Protein AF-A0AB40B260-F1 (afdb_monomer)

Nearest PDB structures (foldseek):
  5i32-assembly1_A  TM=9.411E-01  e=1.184E-08  Arabidopsis thaliana
  8ct2-assembly1_A  TM=8.878E-01  e=3.550E-04  Homo sapiens
  2w1p-assembly1_A  TM=8.510E-01  e=5.488E-04  Komagataella pastoris
  8ofx-assembly1_A  TM=8.972E-01  e=5.760E-04  Trypanosoma brucei brucei
  4csk-assembly1_A  TM=8.365E-01  e=4.746E-04  Homo sapiens

Structure (mmCIF, N/CA/C/O backbone):
data_AF-A0AB40B260-F1
#
_entry.id   AF-A0AB40B260-F1
#
loop_
_atom_site.group_PDB
_atom_site.id
_atom_site.type_symbol
_atom_site.label_atom_id
_atom_site.label_alt_id
_atom_site.label_comp_id
_atom_site.label_asym_id
_atom_site.label_entity_id
_atom_site.label_seq_id
_atom_site.pdbx_PDB_ins_code
_atom_site.Cartn_x
_atom_site.Cartn_y
_atom_site.Cartn_z
_atom_site.occupancy
_atom_site.B_iso_or_equiv
_atom_site.auth_seq_id
_atom_site.auth_comp_id
_atom_site.auth_asym_id
_atom_site.auth_atom_id
_atom_site.pdbx_PDB_model_num
ATOM 1 N N . MET A 1 1 ? -31.956 2.843 34.335 1.00 39.84 1 MET A N 1
ATOM 2 C CA . MET A 1 1 ? -30.679 3.478 33.949 1.00 39.84 1 MET A CA 1
ATOM 3 C C . MET A 1 1 ? -30.302 2.919 32.582 1.00 39.84 1 MET A C 1
ATOM 5 O O . MET A 1 1 ? -29.675 1.874 32.502 1.00 39.84 1 MET A O 1
ATOM 9 N N . ALA A 1 2 ? -30.860 3.503 31.516 1.00 42.72 2 ALA A N 1
ATOM 10 C CA . ALA A 1 2 ? -30.711 3.001 30.152 1.00 42.72 2 ALA A CA 1
ATOM 11 C C . ALA A 1 2 ? -29.345 3.430 29.603 1.00 42.72 2 ALA A C 1
ATOM 13 O O . ALA A 1 2 ? -29.039 4.620 29.566 1.00 42.72 2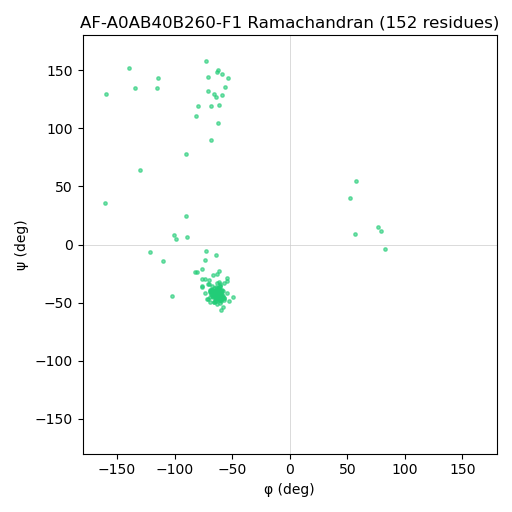 ALA A O 1
ATOM 14 N N . SER A 1 3 ? -28.522 2.443 29.255 1.00 49.34 3 SER A N 1
ATOM 15 C CA . SER A 1 3 ? -27.208 2.625 28.644 1.00 49.34 3 SER A CA 1
ATOM 16 C C . SER A 1 3 ? -27.349 3.401 27.333 1.00 49.34 3 SER A C 1
ATOM 18 O O . SER A 1 3 ? -28.173 3.045 26.492 1.00 49.34 3 SER A O 1
ATOM 20 N N . ILE A 1 4 ? -26.571 4.471 27.174 1.00 53.75 4 ILE A N 1
ATOM 21 C CA . ILE A 1 4 ? -26.504 5.268 25.949 1.00 53.75 4 ILE A CA 1
ATOM 22 C C . ILE A 1 4 ? -25.979 4.351 24.839 1.00 53.75 4 ILE A C 1
ATOM 24 O O . ILE A 1 4 ? -24.799 4.008 24.791 1.00 53.75 4 ILE A O 1
ATOM 28 N N . THR A 1 5 ? -26.873 3.917 23.956 1.00 52.41 5 THR A N 1
ATOM 29 C CA . THR A 1 5 ? -26.549 3.160 22.746 1.00 52.41 5 THR A CA 1
ATOM 30 C C . THR A 1 5 ? -25.796 4.067 21.778 1.00 52.41 5 THR A C 1
ATOM 32 O O . THR A 1 5 ? -26.402 4.754 20.956 1.00 52.41 5 THR A O 1
ATOM 35 N N . HIS A 1 6 ? -24.469 4.093 21.880 1.00 56.50 6 HIS A N 1
ATOM 36 C CA . HIS A 1 6 ? -23.624 4.647 20.828 1.00 56.50 6 HIS A CA 1
ATOM 37 C C . HIS A 1 6 ? -23.841 3.822 19.557 1.00 56.50 6 HIS A C 1
ATOM 39 O O . HIS A 1 6 ? -23.627 2.610 19.546 1.00 56.50 6 HIS A O 1
ATOM 45 N N . THR A 1 7 ? -24.298 4.464 18.485 1.00 63.41 7 THR A N 1
ATOM 46 C CA . THR A 1 7 ? -24.411 3.812 17.179 1.00 63.41 7 THR A CA 1
ATOM 47 C C . THR A 1 7 ? -23.013 3.410 16.685 1.00 63.41 7 THR A C 1
ATOM 49 O O . THR A 1 7 ? -22.045 4.124 16.968 1.00 63.41 7 THR A O 1
ATOM 52 N N . PRO A 1 8 ? -22.873 2.314 15.916 1.00 70.56 8 PRO A N 1
ATOM 53 C CA . PRO A 1 8 ? -21.575 1.869 15.391 1.00 70.56 8 PRO A CA 1
ATOM 54 C C . PRO A 1 8 ? -20.847 2.970 14.603 1.00 70.56 8 PRO A C 1
ATOM 56 O O . PRO A 1 8 ? -19.626 3.053 14.625 1.00 70.56 8 PRO A O 1
ATOM 59 N N . PHE A 1 9 ? -21.594 3.890 13.988 1.00 77.69 9 PHE A N 1
ATOM 60 C CA . PHE A 1 9 ? -21.044 5.041 13.275 1.00 77.69 9 PHE A CA 1
ATOM 61 C C . PHE A 1 9 ? -20.420 6.108 14.193 1.00 77.69 9 PHE A C 1
ATOM 63 O O . PHE A 1 9 ? -19.415 6.720 13.840 1.00 77.69 9 PHE A O 1
ATOM 70 N N . SER A 1 10 ? -20.961 6.316 15.400 1.00 80.88 10 SER A N 1
ATOM 71 C CA . SER A 1 10 ? -20.389 7.265 16.366 1.00 80.88 10 SER A CA 1
ATOM 72 C C . SER A 1 10 ? -18.982 6.858 16.811 1.00 80.88 10 SER A C 1
ATOM 74 O O . SER A 1 10 ? -18.199 7.718 17.209 1.00 80.88 10 SER A O 1
ATOM 76 N N . GLN A 1 11 ? -18.654 5.565 16.750 1.00 83.94 11 GLN A N 1
ATOM 77 C CA . GLN A 1 11 ? -17.329 5.051 17.093 1.00 83.94 11 GLN A CA 1
ATOM 78 C C . GLN A 1 11 ? -16.301 5.328 15.984 1.00 83.94 11 GLN A C 1
ATOM 80 O O . GLN A 1 11 ? -15.133 5.578 16.291 1.00 83.94 11 GLN A O 1
ATOM 85 N N . CYS A 1 12 ? -16.736 5.388 14.721 1.00 89.25 12 CYS A N 1
ATOM 86 C CA . CYS A 1 12 ? -15.892 5.718 13.566 1.00 89.25 12 CYS A CA 1
ATOM 87 C C . CYS A 1 12 ? -15.376 7.163 13.592 1.00 89.25 12 CYS A C 1
ATOM 89 O O . CYS A 1 12 ? -14.329 7.461 13.036 1.00 89.25 12 CYS A O 1
ATOM 91 N N . ILE A 1 13 ? -16.089 8.075 14.256 1.00 91.88 13 ILE A N 1
ATOM 92 C CA . ILE A 1 13 ? -15.707 9.497 14.355 1.00 91.88 13 ILE A CA 1
ATOM 93 C C . ILE A 1 13 ? -15.042 9.790 15.712 1.00 91.88 13 ILE A C 1
ATOM 95 O O . ILE A 1 13 ? -14.758 10.933 16.066 1.00 91.88 13 ILE A O 1
ATOM 99 N N . SER A 1 14 ? -14.757 8.753 16.503 1.00 94.12 14 SER A N 1
ATOM 100 C CA . SER A 1 14 ? -14.032 8.934 17.756 1.00 94.12 14 SER A CA 1
ATOM 101 C C . SER A 1 14 ? -12.622 9.492 17.498 1.00 94.12 14 SER A C 1
ATOM 103 O O . SER A 1 14 ? -12.009 9.174 16.475 1.00 94.12 14 SER A O 1
ATOM 105 N N . PRO A 1 15 ? -12.044 10.272 18.431 1.00 93.94 15 PRO A N 1
ATOM 106 C CA . PRO A 1 15 ? -10.679 10.780 18.285 1.00 93.94 15 PRO A CA 1
ATOM 107 C C . PRO A 1 15 ? -9.642 9.677 18.041 1.00 93.94 15 PRO A C 1
ATOM 109 O O . PRO A 1 15 ? -8.653 9.898 17.351 1.00 93.94 15 PRO A O 1
ATOM 112 N N . ILE A 1 16 ? -9.872 8.482 18.590 1.00 94.81 16 ILE A N 1
ATOM 113 C CA . ILE A 1 16 ? -9.010 7.315 18.385 1.00 94.81 16 ILE A CA 1
ATOM 114 C C . ILE A 1 16 ? -9.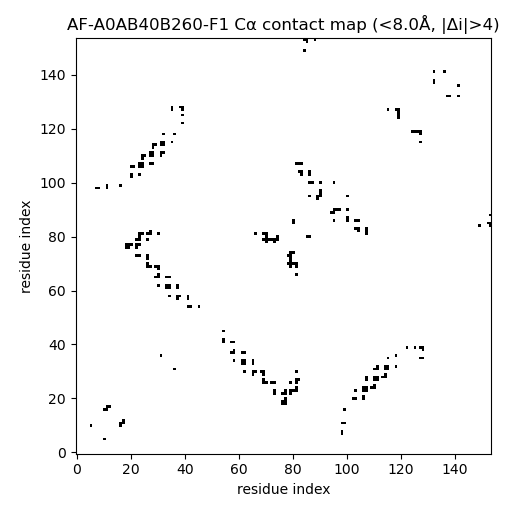122 6.828 16.938 1.00 94.81 16 ILE A C 1
ATOM 116 O O . ILE A 1 16 ? -8.100 6.691 16.276 1.00 94.81 16 ILE A O 1
ATOM 120 N N . ALA A 1 17 ? -10.341 6.649 16.418 1.00 95.69 17 ALA A N 1
ATOM 121 C CA . ALA A 1 17 ? -10.551 6.227 15.035 1.00 95.69 17 ALA A CA 1
ATOM 122 C C . ALA A 1 17 ? -9.963 7.231 14.030 1.00 95.69 17 ALA A C 1
ATOM 124 O O . ALA A 1 17 ? -9.249 6.835 13.112 1.00 95.69 17 ALA A O 1
ATOM 125 N N . LEU A 1 18 ? -10.164 8.535 14.257 1.00 97.31 18 LEU A N 1
ATOM 126 C CA . LEU A 1 18 ? -9.580 9.587 13.419 1.00 97.31 18 LEU A CA 1
ATOM 127 C C . LEU A 1 18 ? -8.045 9.558 13.430 1.00 97.31 18 LEU A C 1
ATOM 129 O O . LEU A 1 18 ? -7.418 9.732 12.384 1.00 97.31 18 LEU A O 1
ATOM 133 N N . ARG A 1 19 ? -7.426 9.299 14.592 1.00 97.88 19 ARG A N 1
ATOM 134 C CA . ARG A 1 19 ? -5.971 9.103 14.693 1.00 97.88 19 ARG A CA 1
ATOM 135 C C . ARG A 1 19 ? -5.512 7.890 13.893 1.00 97.88 19 ARG A C 1
ATOM 137 O O . ARG A 1 19 ? -4.498 7.988 13.211 1.00 97.88 19 ARG A O 1
ATOM 144 N N . SER A 1 20 ? -6.253 6.785 13.933 1.00 98.00 20 SER A N 1
ATOM 145 C CA . SER A 1 20 ? -5.933 5.604 13.132 1.00 98.00 20 SER A CA 1
ATOM 146 C C . SER A 1 20 ? -6.048 5.878 11.630 1.00 98.00 20 SER A C 1
ATOM 148 O O . SER A 1 20 ? -5.165 5.487 10.876 1.00 98.00 20 SER A O 1
ATOM 150 N N . TYR A 1 21 ? -7.073 6.609 11.182 1.00 98.50 21 TYR A N 1
ATOM 151 C CA . TYR A 1 21 ? -7.225 6.966 9.765 1.00 98.50 21 TYR A CA 1
ATOM 152 C C . TYR A 1 21 ? -6.096 7.872 9.267 1.00 98.50 21 TYR A C 1
ATOM 154 O O . TYR A 1 21 ? -5.653 7.725 8.128 1.00 98.50 21 TYR A O 1
ATOM 162 N N . LEU A 1 22 ? -5.622 8.794 10.112 1.00 98.44 22 LEU A N 1
ATOM 163 C CA . LEU A 1 22 ? -4.455 9.622 9.813 1.00 98.44 22 LEU A CA 1
ATOM 164 C C . LEU A 1 22 ? -3.164 8.795 9.807 1.00 98.44 22 LEU A C 1
ATOM 166 O O . LEU A 1 22 ? -2.315 9.012 8.947 1.00 98.44 22 LEU A O 1
ATOM 170 N N . ALA A 1 23 ? -3.018 7.842 10.731 1.00 98.56 23 ALA A N 1
ATOM 171 C CA . ALA A 1 23 ? -1.874 6.937 10.754 1.00 98.56 23 ALA A CA 1
ATOM 172 C C . ALA A 1 23 ? -1.805 6.093 9.475 1.00 98.56 23 ALA A C 1
ATOM 174 O O . ALA A 1 23 ? -0.754 6.073 8.847 1.00 98.56 23 ALA A O 1
ATOM 175 N N . GLU A 1 24 ? -2.924 5.505 9.036 1.00 98.69 24 GLU A N 1
ATOM 176 C CA . GLU A 1 24 ? -3.027 4.789 7.755 1.00 98.69 24 GLU A CA 1
ATOM 177 C C . GLU A 1 24 ? -2.704 5.676 6.558 1.00 98.69 24 GLU A C 1
ATOM 179 O O . GLU A 1 24 ? -2.033 5.245 5.621 1.00 98.69 24 GLU A O 1
ATOM 184 N N . PHE A 1 25 ? -3.166 6.927 6.577 1.00 98.81 25 PHE A N 1
ATOM 185 C CA . PHE A 1 25 ? -2.850 7.875 5.520 1.00 98.81 25 PHE A CA 1
ATOM 186 C C . PHE A 1 25 ? -1.340 8.151 5.459 1.00 98.81 25 PHE A C 1
ATOM 188 O O . PHE A 1 25 ? -0.728 8.033 4.401 1.00 98.81 25 PHE A O 1
ATOM 195 N N . LEU A 1 26 ? -0.716 8.496 6.588 1.00 98.69 26 LEU A N 1
ATOM 196 C CA . LEU A 1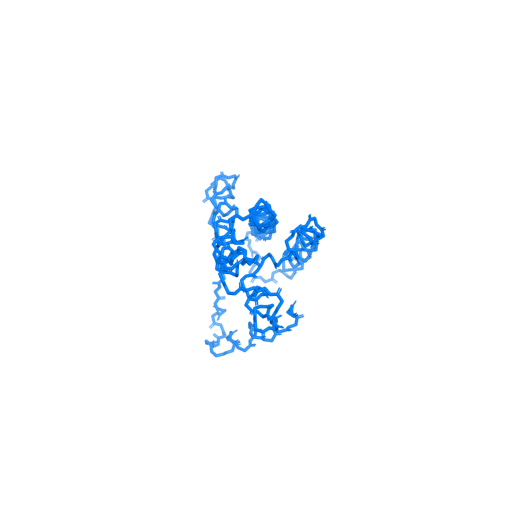 26 ? 0.706 8.843 6.632 1.00 98.69 26 LEU A CA 1
ATOM 197 C C . LEU A 1 26 ? 1.604 7.638 6.329 1.00 98.69 26 LEU A C 1
ATOM 199 O O . LEU A 1 26 ? 2.556 7.773 5.561 1.00 98.69 26 LEU A O 1
ATOM 203 N N . SER A 1 27 ? 1.296 6.462 6.877 1.00 98.69 27 SER A N 1
ATOM 204 C CA . SER A 1 27 ? 2.067 5.244 6.621 1.00 98.69 27 SER A CA 1
ATOM 205 C C . SER A 1 27 ? 1.951 4.805 5.161 1.00 98.69 27 SER A C 1
ATOM 207 O O . SER A 1 27 ? 2.973 4.546 4.526 1.00 98.69 27 SER A O 1
ATOM 209 N N . THR A 1 28 ? 0.744 4.822 4.582 1.00 98.81 28 THR A N 1
ATOM 210 C CA . THR A 1 28 ? 0.538 4.483 3.161 1.00 98.81 28 THR A CA 1
ATOM 211 C C . THR A 1 28 ? 1.208 5.498 2.247 1.00 98.81 28 THR A C 1
ATOM 213 O O . THR A 1 28 ? 1.800 5.121 1.238 1.00 98.81 28 THR A O 1
ATOM 216 N N . PHE A 1 29 ? 1.182 6.781 2.612 1.00 98.75 29 PHE A N 1
ATOM 217 C CA . PHE A 1 29 ? 1.870 7.824 1.862 1.00 98.75 29 PHE A CA 1
ATOM 218 C C . PHE A 1 29 ? 3.377 7.557 1.823 1.00 98.75 29 PHE A C 1
ATOM 220 O O . PHE A 1 29 ? 3.962 7.538 0.743 1.00 98.75 29 PHE A O 1
ATOM 227 N N . ILE A 1 30 ? 4.001 7.305 2.980 1.00 98.31 30 ILE A N 1
ATOM 228 C CA . ILE A 1 30 ? 5.443 7.034 3.082 1.00 98.31 30 ILE A CA 1
ATOM 229 C C . ILE A 1 30 ? 5.810 5.765 2.309 1.00 98.31 30 ILE A C 1
ATOM 231 O O . ILE A 1 30 ? 6.795 5.766 1.562 1.00 98.31 30 ILE A O 1
ATOM 235 N N . PHE A 1 31 ? 5.008 4.706 2.453 1.00 98.62 31 PHE A N 1
ATOM 236 C CA . PHE A 1 31 ? 5.199 3.452 1.735 1.00 98.62 31 PHE A CA 1
ATOM 237 C C . PHE A 1 31 ? 5.146 3.666 0.220 1.00 98.62 31 PHE A C 1
ATOM 239 O O . PHE A 1 31 ? 6.125 3.376 -0.464 1.00 98.62 31 PHE A O 1
ATOM 246 N N . VAL A 1 32 ? 4.056 4.234 -0.308 1.00 98.44 32 VAL A N 1
ATOM 247 C CA . VAL A 1 32 ? 3.872 4.434 -1.754 1.00 98.44 32 VAL A CA 1
ATOM 248 C C . VAL A 1 32 ? 4.903 5.408 -2.316 1.00 98.44 32 VAL A C 1
ATOM 250 O O . VAL A 1 32 ? 5.470 5.147 -3.376 1.00 98.44 32 VAL A O 1
ATOM 253 N N . PHE A 1 33 ? 5.201 6.499 -1.606 1.00 98.19 33 PHE A N 1
ATOM 254 C CA . PHE A 1 33 ? 6.208 7.470 -2.033 1.00 98.19 33 PHE A CA 1
ATOM 255 C C . PHE A 1 33 ? 7.582 6.810 -2.194 1.00 98.19 33 PHE A C 1
ATOM 257 O O . PHE A 1 33 ? 8.250 6.997 -3.209 1.00 98.19 33 PHE A O 1
ATOM 264 N N . SER A 1 34 ? 7.982 5.983 -1.228 1.00 97.81 34 SER A N 1
ATOM 265 C CA . SER A 1 34 ? 9.272 5.288 -1.258 1.00 97.81 34 SER A CA 1
ATOM 266 C C . SER A 1 34 ? 9.293 4.148 -2.283 1.00 97.81 34 SER A C 1
ATOM 268 O O . SER A 1 34 ? 10.262 4.003 -3.025 1.00 97.81 34 SER A O 1
ATOM 270 N N . ALA A 1 35 ? 8.214 3.366 -2.369 1.00 97.06 35 ALA A N 1
ATOM 271 C CA . ALA A 1 35 ? 8.067 2.224 -3.270 1.00 97.06 35 ALA A CA 1
ATOM 272 C C . ALA A 1 35 ? 8.049 2.628 -4.753 1.00 97.06 35 ALA A C 1
ATOM 274 O O . ALA A 1 35 ? 8.768 2.074 -5.589 1.00 97.06 35 ALA A O 1
ATOM 275 N N . VAL A 1 36 ? 7.229 3.621 -5.093 1.00 96.62 36 VAL A N 1
ATOM 276 C CA . VAL A 1 36 ? 7.126 4.132 -6.462 1.00 96.62 36 VAL A CA 1
ATOM 277 C C . VAL A 1 36 ? 8.330 5.017 -6.782 1.00 96.62 36 VAL A C 1
ATOM 279 O O . VAL A 1 36 ? 8.864 4.948 -7.888 1.00 96.62 36 VAL A O 1
ATOM 282 N N . GLY A 1 37 ? 8.815 5.795 -5.809 1.00 96.06 37 GLY A N 1
ATOM 283 C CA . GLY A 1 37 ? 10.016 6.614 -5.946 1.00 96.06 37 GLY A CA 1
ATOM 284 C C . GLY A 1 37 ? 11.262 5.786 -6.258 1.00 96.06 37 GLY A C 1
ATOM 285 O O . GLY A 1 37 ? 12.007 6.145 -7.166 1.00 96.06 37 GLY A O 1
ATOM 286 N N . SER A 1 38 ? 11.459 4.641 -5.594 1.00 95.12 38 SER A N 1
ATOM 287 C CA . SER A 1 38 ? 12.574 3.736 -5.908 1.00 95.12 38 SER A CA 1
ATOM 288 C C . SER A 1 38 ? 12.480 3.189 -7.334 1.00 95.12 38 SER A C 1
ATOM 290 O O . SER A 1 38 ? 13.492 3.109 -8.026 1.00 95.12 38 SER A O 1
ATOM 292 N N . SER A 1 39 ? 11.266 2.904 -7.811 1.00 93.19 39 SER A N 1
ATOM 293 C CA . SER A 1 39 ? 11.012 2.437 -9.179 1.00 93.19 39 SER A CA 1
ATOM 294 C C . SER A 1 39 ? 11.310 3.517 -10.228 1.00 93.19 39 SER A C 1
ATOM 296 O O . SER A 1 39 ? 11.883 3.225 -11.278 1.00 93.19 39 SER A O 1
ATOM 298 N N . ILE A 1 40 ? 10.974 4.780 -9.942 1.00 93.75 40 ILE A N 1
ATOM 299 C CA . ILE A 1 40 ? 11.338 5.926 -10.791 1.00 93.75 40 ILE A CA 1
ATOM 300 C C . ILE A 1 40 ? 12.859 6.107 -10.810 1.00 93.75 40 ILE A C 1
ATOM 302 O O . ILE A 1 40 ? 13.443 6.205 -11.888 1.00 93.75 40 ILE A O 1
ATOM 306 N N . SER A 1 41 ? 13.503 6.102 -9.642 1.00 92.38 41 SER A N 1
ATOM 307 C CA . SER A 1 41 ? 14.956 6.253 -9.517 1.00 92.38 41 SER A CA 1
ATOM 308 C C . SER A 1 41 ? 15.714 5.149 -10.250 1.00 92.38 41 SER A C 1
ATOM 310 O O . SER A 1 41 ? 16.640 5.446 -10.998 1.00 92.38 41 SER A O 1
ATOM 312 N N . ALA A 1 42 ? 15.291 3.890 -10.105 1.00 90.75 42 ALA A N 1
ATOM 313 C CA . ALA A 1 42 ? 15.888 2.764 -10.816 1.00 90.75 42 ALA A CA 1
ATOM 314 C C . ALA A 1 42 ? 15.828 2.971 -12.337 1.00 90.75 42 ALA A C 1
ATOM 316 O O . ALA A 1 42 ? 16.848 2.854 -13.012 1.00 90.75 42 ALA A O 1
ATOM 317 N N . ARG A 1 43 ? 14.671 3.392 -12.867 1.00 87.06 43 ARG A N 1
ATOM 318 C CA . ARG A 1 43 ? 14.502 3.696 -14.296 1.00 87.06 43 ARG A CA 1
ATOM 319 C C . ARG A 1 43 ? 15.388 4.853 -14.770 1.00 87.06 43 ARG A C 1
ATOM 321 O O . ARG A 1 43 ? 15.906 4.800 -15.878 1.00 87.06 43 ARG A O 1
ATOM 328 N N . MET A 1 44 ? 15.559 5.897 -13.958 1.00 87.19 44 MET A N 1
ATOM 329 C CA . MET A 1 44 ? 16.421 7.038 -14.304 1.00 87.19 44 MET A CA 1
ATOM 330 C C . MET A 1 44 ? 17.909 6.672 -14.303 1.00 87.19 44 MET A C 1
ATOM 332 O O . MET A 1 44 ? 18.667 7.215 -15.101 1.00 87.19 44 MET A O 1
ATOM 336 N N . LEU A 1 45 ? 18.324 5.761 -13.420 1.00 87.38 45 LEU A N 1
ATOM 337 C CA . LEU A 1 45 ? 19.708 5.292 -13.323 1.00 87.38 45 LEU A CA 1
ATOM 338 C C . LEU A 1 45 ? 20.055 4.228 -14.369 1.00 87.38 45 LEU A C 1
ATOM 340 O O . LEU A 1 45 ? 21.226 4.072 -14.703 1.00 87.38 45 LEU A O 1
ATOM 344 N N . THR A 1 46 ? 19.056 3.512 -14.893 1.00 83.25 46 THR A N 1
ATOM 345 C CA . THR A 1 46 ? 19.247 2.413 -15.854 1.00 83.25 46 THR A CA 1
ATOM 346 C C . THR A 1 46 ? 18.339 2.547 -17.093 1.00 83.25 46 THR A C 1
ATOM 348 O O . THR A 1 46 ? 17.479 1.698 -17.327 1.00 83.25 46 THR A O 1
ATOM 351 N N . PRO A 1 47 ? 18.502 3.599 -17.927 1.00 73.44 47 PRO A N 1
ATOM 352 C CA . PRO A 1 47 ? 17.566 3.897 -19.020 1.00 73.44 47 PRO A CA 1
ATOM 353 C C . PRO A 1 47 ? 17.488 2.809 -20.104 1.00 73.44 47 PRO A C 1
ATOM 355 O O . PRO A 1 47 ? 16.417 2.580 -20.660 1.00 73.44 47 PRO A O 1
ATOM 358 N N . ASP A 1 48 ? 18.606 2.128 -20.375 1.00 67.75 48 ASP A N 1
ATOM 359 C CA . ASP A 1 48 ? 18.747 1.144 -21.464 1.00 67.75 48 ASP A CA 1
ATOM 360 C C . ASP A 1 48 ? 18.602 -0.315 -20.995 1.00 67.75 48 ASP A C 1
ATOM 362 O O . ASP A 1 48 ? 18.791 -1.268 -21.757 1.00 67.75 48 ASP A O 1
ATOM 366 N N . ALA A 1 49 ? 18.279 -0.518 -19.720 1.00 61.69 49 ALA A N 1
ATOM 367 C CA . ALA A 1 49 ? 18.344 -1.819 -19.087 1.00 61.69 49 ALA A CA 1
ATOM 368 C C . ALA A 1 49 ? 17.014 -2.572 -19.212 1.00 61.69 49 ALA A C 1
ATOM 370 O O . ALA A 1 49 ? 16.221 -2.663 -18.280 1.00 61.69 49 ALA A O 1
ATOM 371 N N . THR A 1 50 ? 16.771 -3.143 -20.390 1.00 57.09 50 THR A N 1
ATOM 372 C CA . THR A 1 50 ? 15.560 -3.934 -20.677 1.00 57.09 50 THR A CA 1
ATOM 373 C C . THR A 1 50 ? 15.441 -5.222 -19.844 1.00 57.09 50 THR A C 1
ATOM 375 O O . THR A 1 50 ? 14.377 -5.837 -19.831 1.00 57.09 50 THR A O 1
ATOM 378 N N . SER A 1 51 ? 16.483 -5.608 -19.097 1.00 60.75 51 SER A N 1
ATOM 379 C CA . SER A 1 51 ? 16.497 -6.824 -18.272 1.00 60.75 51 SER A CA 1
ATOM 380 C C . SER A 1 51 ? 17.572 -6.817 -17.172 1.00 60.75 51 SER A C 1
ATOM 382 O O . SER A 1 51 ? 18.166 -7.855 -16.875 1.00 60.75 51 SER A O 1
ATOM 384 N N . ASP A 1 52 ? 17.864 -5.662 -16.565 1.00 70.56 52 ASP A N 1
ATOM 385 C CA . ASP A 1 52 ? 18.832 -5.619 -15.463 1.00 70.56 52 ASP A CA 1
ATOM 386 C C . ASP A 1 52 ? 18.185 -6.036 -14.136 1.00 70.56 52 ASP A C 1
ATOM 388 O O . ASP A 1 52 ? 17.348 -5.346 -13.550 1.00 70.56 52 ASP A O 1
ATOM 392 N N . SER A 1 53 ? 18.604 -7.209 -13.661 1.00 81.88 53 SER A N 1
ATOM 393 C CA . SER A 1 53 ? 18.157 -7.790 -12.394 1.00 81.88 53 SER A CA 1
ATOM 394 C C . SER A 1 53 ? 18.521 -6.909 -11.195 1.00 81.88 53 SER A C 1
ATOM 396 O O . SER A 1 53 ? 17.862 -6.989 -10.158 1.00 81.88 53 SER A O 1
ATOM 398 N N . SER A 1 54 ? 19.528 -6.038 -11.327 1.00 85.62 54 SER A N 1
ATOM 399 C CA . SER A 1 54 ? 19.941 -5.122 -10.264 1.00 85.62 54 SER A CA 1
ATOM 400 C C . SER A 1 54 ? 18.837 -4.117 -9.904 1.00 85.62 54 SER A C 1
ATOM 402 O O . SER A 1 54 ? 18.569 -3.893 -8.721 1.00 85.62 54 SER A O 1
ATOM 404 N N . ALA A 1 55 ? 18.118 -3.591 -10.904 1.00 87.19 55 ALA A N 1
ATOM 405 C CA . ALA A 1 55 ? 17.008 -2.662 -10.714 1.00 87.19 55 ALA A CA 1
ATOM 406 C C . ALA A 1 55 ? 15.819 -3.337 -10.013 1.00 87.19 55 ALA A C 1
ATOM 408 O O . ALA A 1 55 ? 15.198 -2.746 -9.123 1.00 87.19 55 ALA A O 1
ATOM 409 N N . LEU A 1 56 ? 15.532 -4.597 -10.359 1.00 89.06 56 LEU A N 1
ATOM 410 C CA . LEU A 1 56 ? 14.484 -5.383 -9.705 1.00 89.06 56 LEU A CA 1
ATOM 411 C C . LEU A 1 56 ? 14.813 -5.637 -8.228 1.00 89.06 56 LEU A C 1
ATOM 413 O O . LEU A 1 56 ? 13.966 -5.431 -7.364 1.00 89.06 56 LEU A O 1
ATOM 417 N N . ILE A 1 57 ? 16.051 -6.030 -7.920 1.00 92.81 57 ILE A N 1
ATOM 418 C CA . ILE A 1 57 ? 16.478 -6.271 -6.535 1.00 92.81 57 ILE A CA 1
ATOM 419 C C . ILE A 1 57 ? 16.439 -4.968 -5.727 1.00 92.81 57 ILE A C 1
ATOM 421 O O . ILE A 1 57 ? 15.894 -4.948 -4.624 1.00 92.81 57 ILE A O 1
ATOM 425 N N . ALA A 1 58 ? 16.967 -3.868 -6.271 1.00 91.38 58 ALA A N 1
ATOM 426 C CA . ALA A 1 58 ? 16.991 -2.578 -5.585 1.00 91.38 58 ALA A CA 1
ATOM 427 C C . ALA A 1 58 ? 15.577 -2.068 -5.263 1.00 91.38 58 ALA A C 1
ATOM 429 O O . ALA A 1 58 ? 15.317 -1.617 -4.146 1.00 91.38 58 ALA A O 1
ATOM 430 N N . THR A 1 59 ? 14.650 -2.177 -6.219 1.00 93.38 59 THR A N 1
ATOM 431 C CA . THR A 1 59 ? 13.250 -1.783 -6.013 1.00 93.38 59 THR A CA 1
ATOM 432 C C . THR A 1 59 ? 12.544 -2.698 -5.016 1.00 93.38 59 THR A C 1
ATOM 434 O O . THR A 1 59 ? 11.904 -2.185 -4.101 1.00 93.38 59 THR A O 1
ATOM 437 N N . ALA A 1 60 ? 12.719 -4.021 -5.108 1.00 94.81 60 ALA A N 1
ATOM 438 C CA . ALA A 1 60 ? 12.130 -4.977 -4.170 1.00 94.81 60 ALA A CA 1
ATOM 439 C C . ALA A 1 60 ? 12.603 -4.747 -2.723 1.00 94.81 60 ALA A C 1
ATOM 441 O O . ALA A 1 60 ? 11.788 -4.688 -1.802 1.00 94.81 60 ALA A O 1
ATOM 442 N N . VAL A 1 61 ? 13.909 -4.54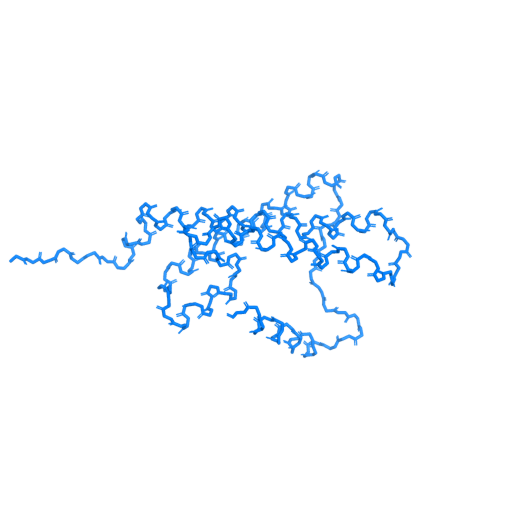2 -2.517 1.00 96.94 61 VAL A N 1
ATOM 443 C CA . VAL A 1 61 ? 14.483 -4.257 -1.191 1.00 96.94 61 VAL A CA 1
ATOM 444 C C . VAL A 1 61 ? 13.962 -2.926 -0.643 1.00 96.94 61 VAL A C 1
ATOM 446 O O . VAL A 1 61 ? 13.539 -2.861 0.512 1.00 96.94 61 VAL A O 1
ATOM 449 N N . ALA A 1 62 ? 13.933 -1.871 -1.465 1.00 96.50 62 ALA A N 1
ATOM 450 C CA . ALA A 1 62 ? 13.401 -0.573 -1.056 1.00 96.50 62 ALA A CA 1
ATOM 451 C C . ALA A 1 62 ? 11.917 -0.653 -0.663 1.00 96.50 62 ALA A C 1
ATOM 453 O O . ALA A 1 62 ? 11.519 -0.070 0.343 1.00 96.50 62 ALA A O 1
ATOM 454 N N . GLN A 1 63 ? 11.106 -1.398 -1.419 1.00 97.19 63 GLN A N 1
ATOM 455 C CA . GLN A 1 63 ? 9.689 -1.615 -1.120 1.00 97.19 63 GLN A CA 1
ATOM 456 C C . GLN A 1 63 ? 9.492 -2.396 0.184 1.00 97.19 63 GLN A C 1
ATOM 458 O O . GLN A 1 63 ? 8.681 -1.988 1.013 1.00 97.19 63 GLN A O 1
ATOM 463 N N . GLY A 1 64 ? 10.268 -3.462 0.404 1.00 97.50 64 GLY A N 1
ATOM 464 C CA . GLY A 1 64 ? 10.208 -4.256 1.633 1.00 97.50 64 GLY A CA 1
ATOM 465 C C . GLY A 1 64 ? 10.554 -3.444 2.885 1.00 97.50 64 GLY A C 1
ATOM 466 O O . GLY A 1 64 ? 9.819 -3.483 3.875 1.00 97.50 64 GLY A O 1
ATOM 467 N N . PHE A 1 65 ? 11.626 -2.645 2.838 1.00 98.25 65 PHE A N 1
ATOM 468 C CA . PHE A 1 65 ? 11.985 -1.763 3.954 1.00 98.25 65 PHE A CA 1
ATOM 469 C C . PHE A 1 65 ? 10.992 -0.618 4.148 1.00 98.25 65 PHE A C 1
ATOM 471 O O . PHE A 1 65 ? 10.664 -0.295 5.288 1.00 98.25 65 PHE A O 1
ATOM 478 N N . ALA A 1 66 ? 10.483 -0.026 3.064 1.00 98.31 66 ALA A N 1
ATOM 479 C CA . ALA A 1 66 ? 9.478 1.028 3.149 1.00 98.31 66 ALA A CA 1
ATOM 480 C C . ALA A 1 66 ? 8.192 0.525 3.814 1.00 98.31 66 ALA A C 1
ATOM 482 O O . ALA A 1 66 ? 7.673 1.190 4.710 1.00 98.31 66 ALA A O 1
ATOM 483 N N . LEU A 1 67 ? 7.709 -0.659 3.423 1.00 98.25 67 LEU A N 1
ATOM 484 C CA . LEU A 1 67 ? 6.547 -1.281 4.051 1.00 98.25 67 LEU A CA 1
ATOM 485 C C . LEU A 1 67 ? 6.826 -1.619 5.519 1.00 98.25 67 LEU A C 1
ATOM 487 O O . LEU A 1 67 ? 6.024 -1.273 6.380 1.00 98.25 67 LEU A O 1
ATOM 491 N N . SER A 1 68 ? 7.985 -2.214 5.821 1.00 98.12 68 SER A N 1
ATOM 492 C CA . SER A 1 68 ? 8.373 -2.539 7.202 1.00 98.12 68 SER A CA 1
ATOM 493 C C . SER A 1 68 ? 8.383 -1.298 8.096 1.00 98.12 68 SER A C 1
ATOM 495 O O . SER A 1 68 ? 7.818 -1.317 9.186 1.00 98.12 68 SER A O 1
ATOM 497 N N . ALA A 1 69 ? 8.972 -0.195 7.626 1.00 98.25 69 ALA A N 1
ATOM 498 C CA . ALA A 1 69 ? 8.983 1.067 8.356 1.00 98.25 69 ALA A CA 1
ATOM 499 C C . ALA A 1 69 ? 7.569 1.643 8.516 1.00 98.25 69 ALA A C 1
ATOM 501 O O . ALA A 1 69 ? 7.211 2.070 9.611 1.00 98.25 69 ALA A O 1
ATOM 502 N N . ALA A 1 70 ? 6.754 1.624 7.456 1.00 98.38 70 ALA A N 1
ATOM 503 C CA . ALA A 1 70 ? 5.382 2.126 7.480 1.00 98.38 70 ALA A CA 1
ATOM 504 C C . ALA A 1 70 ? 4.505 1.370 8.491 1.00 98.38 70 ALA A C 1
ATOM 506 O O . ALA A 1 70 ? 3.785 2.001 9.268 1.00 98.38 70 ALA A O 1
ATOM 507 N N . VAL A 1 71 ? 4.604 0.039 8.530 1.00 98.25 71 VAL A N 1
ATOM 508 C CA . VAL A 1 71 ? 3.905 -0.797 9.517 1.00 98.25 71 VAL A CA 1
ATOM 509 C C . VAL A 1 71 ? 4.451 -0.529 10.919 1.00 98.25 71 VAL A C 1
ATOM 511 O O . VAL A 1 71 ? 3.669 -0.298 11.836 1.00 98.25 71 VAL A O 1
ATOM 514 N N . PHE A 1 72 ? 5.775 -0.462 11.094 1.00 98.06 72 PHE A N 1
ATOM 515 C CA . PHE A 1 72 ? 6.397 -0.223 12.400 1.00 98.06 72 PHE A CA 1
ATOM 516 C C . PHE A 1 72 ? 5.931 1.087 13.054 1.00 98.06 72 PHE A C 1
ATOM 518 O O . PHE A 1 72 ? 5.591 1.099 14.233 1.00 98.06 72 PHE A O 1
ATOM 525 N N . ILE A 1 73 ? 5.858 2.187 12.296 1.00 97.38 73 ILE A N 1
ATOM 526 C CA . ILE A 1 73 ? 5.456 3.495 12.844 1.00 97.38 73 ILE A CA 1
ATOM 527 C C . ILE A 1 73 ? 3.947 3.627 13.091 1.00 97.38 73 ILE A C 1
ATOM 529 O O . ILE A 1 73 ? 3.531 4.513 13.836 1.00 97.38 73 ILE A O 1
ATOM 533 N N . SER A 1 74 ? 3.119 2.806 12.438 1.00 97.88 74 SER A N 1
ATOM 534 C CA . SER A 1 74 ? 1.653 2.916 12.507 1.00 97.88 74 SER A CA 1
ATOM 535 C C . SER A 1 74 ? 0.979 1.781 13.279 1.00 97.88 74 SER A C 1
ATOM 537 O O . SER A 1 74 ? -0.175 1.936 13.681 1.00 97.88 74 SER A O 1
ATOM 539 N N . GLY A 1 75 ? 1.696 0.690 13.561 1.00 96.94 75 GLY A N 1
ATOM 540 C CA . GLY A 1 75 ? 1.170 -0.524 14.187 1.00 96.94 75 GLY A CA 1
ATOM 541 C C . GLY A 1 75 ? 0.415 -0.270 15.491 1.00 96.94 75 GLY A C 1
ATOM 542 O O . GLY A 1 75 ? -0.726 -0.696 15.629 1.00 96.94 75 GLY A O 1
ATOM 543 N N . GLU A 1 76 ? 0.984 0.501 16.419 1.00 97.00 76 GLU A N 1
ATOM 544 C CA . GLU A 1 76 ? 0.328 0.797 17.705 1.00 97.00 76 GLU A CA 1
ATOM 545 C C . GLU A 1 76 ? -0.848 1.787 17.596 1.00 97.00 76 GLU A C 1
ATOM 547 O O . GLU A 1 76 ? -1.625 1.934 18.540 1.00 97.00 76 GLU A O 1
ATOM 552 N N . VAL A 1 77 ? -0.995 2.486 16.463 1.00 97.38 77 VAL A N 1
ATOM 553 C CA . VAL A 1 77 ? -2.008 3.540 16.280 1.00 97.38 77 VAL A CA 1
ATOM 554 C C . VAL A 1 77 ? -3.201 3.060 15.453 1.00 97.38 77 VAL A C 1
ATOM 556 O O . VAL A 1 77 ? -4.345 3.355 15.803 1.00 97.38 77 VAL A O 1
ATOM 559 N N . SER A 1 78 ? -2.960 2.352 14.348 1.00 96.81 78 SER A N 1
ATOM 560 C CA . SER A 1 78 ? -4.003 1.849 13.439 1.00 96.81 78 SER A CA 1
ATOM 561 C C . SER A 1 78 ? -4.000 0.333 13.259 1.00 96.81 78 SER A C 1
ATOM 563 O O . SER A 1 78 ? -4.874 -0.196 12.585 1.00 96.81 78 SER A O 1
ATOM 565 N N . GLY A 1 79 ? -3.018 -0.378 13.813 1.00 96.56 79 GLY A N 1
ATOM 566 C CA . GLY A 1 79 ? -2.723 -1.753 13.405 1.00 96.56 79 GLY A CA 1
ATOM 567 C C . GLY A 1 79 ? -1.844 -1.833 12.154 1.00 96.56 79 GLY A C 1
ATOM 568 O O . GLY A 1 79 ? -1.436 -2.927 11.786 1.00 96.56 79 GLY A O 1
ATOM 569 N N . GLY A 1 80 ? -1.518 -0.693 11.528 1.00 97.38 80 GLY A N 1
ATOM 570 C CA . GLY A 1 80 ? -0.582 -0.601 10.410 1.00 97.38 80 GLY A CA 1
ATOM 571 C C . GLY A 1 80 ? -0.967 -1.474 9.222 1.00 97.38 80 GLY A C 1
ATOM 572 O O . GLY A 1 80 ? -0.162 -2.284 8.776 1.00 97.38 80 GLY A O 1
ATOM 573 N N . HIS A 1 81 ? -2.189 -1.321 8.705 1.00 98.38 81 HIS A N 1
ATOM 574 C CA . HIS A 1 81 ? -2.644 -2.123 7.570 1.00 98.38 81 HIS A CA 1
ATOM 575 C C . HIS A 1 81 ? -1.935 -1.704 6.281 1.00 98.38 81 HIS A C 1
ATOM 577 O O . HIS A 1 81 ? -1.478 -2.560 5.528 1.00 98.38 81 HIS A O 1
ATOM 583 N N . VAL A 1 82 ? -1.867 -0.391 6.010 1.00 98.50 82 VAL A N 1
ATOM 584 C CA . VAL A 1 82 ? -1.140 0.224 4.876 1.00 98.50 82 VAL A CA 1
ATOM 585 C C . VAL A 1 82 ? -1.583 -0.309 3.494 1.00 98.50 82 VAL A C 1
ATOM 587 O O . VAL A 1 82 ? -0.957 -0.055 2.467 1.00 98.50 82 VAL A O 1
ATOM 590 N N . ASN A 1 83 ? -2.666 -1.091 3.451 1.00 98.31 83 ASN A N 1
ATOM 591 C CA . ASN A 1 83 ? -3.072 -1.882 2.300 1.00 98.31 83 ASN A CA 1
ATOM 592 C C . ASN A 1 83 ? -4.571 -2.248 2.392 1.00 98.31 83 ASN A C 1
ATOM 594 O O . ASN A 1 83 ? -5.021 -2.806 3.408 1.00 98.31 83 ASN A O 1
ATOM 598 N N . PRO A 1 84 ? -5.354 -2.004 1.323 1.00 98.38 84 PRO A N 1
ATOM 599 C CA . PRO A 1 84 ? -6.756 -2.393 1.276 1.00 98.38 84 PRO A CA 1
ATOM 600 C C . PRO A 1 84 ? -7.022 -3.895 1.412 1.00 98.38 84 PRO A C 1
ATOM 602 O O . PRO A 1 84 ? -8.002 -4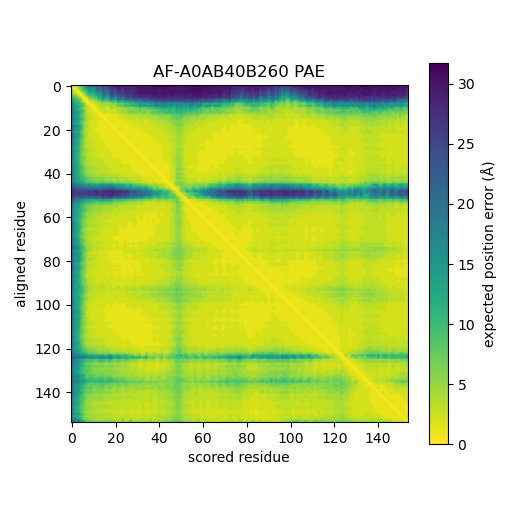.261 2.060 1.00 98.38 84 PRO A O 1
ATOM 605 N N . ALA A 1 85 ? -6.165 -4.759 0.860 1.00 98.31 85 ALA A N 1
ATOM 606 C CA . ALA A 1 85 ? -6.298 -6.214 0.950 1.00 98.31 85 ALA A CA 1
ATOM 607 C C . ALA A 1 85 ? -6.066 -6.724 2.380 1.00 98.31 85 ALA A C 1
ATOM 609 O O . ALA A 1 85 ? -6.845 -7.537 2.873 1.00 98.31 85 ALA A O 1
ATOM 610 N N . VAL A 1 86 ? -5.071 -6.168 3.083 1.00 98.44 86 VAL A N 1
ATOM 611 C CA . VAL A 1 86 ? -4.840 -6.439 4.514 1.00 98.44 86 VAL A CA 1
ATOM 612 C C . VAL A 1 86 ? -6.047 -5.984 5.331 1.00 98.44 86 VAL A C 1
ATOM 614 O O . VAL A 1 86 ? -6.593 -6.743 6.127 1.00 98.44 86 VAL A O 1
ATOM 617 N N . THR A 1 87 ? -6.552 -4.776 5.068 1.00 98.50 87 THR A N 1
ATOM 618 C CA . THR A 1 87 ? -7.753 -4.258 5.744 1.00 98.50 87 THR A CA 1
ATOM 619 C C . THR A 1 87 ? -8.977 -5.136 5.495 1.00 98.50 87 THR A C 1
ATOM 621 O O . THR A 1 87 ? -9.756 -5.394 6.413 1.00 98.50 87 THR A O 1
ATOM 624 N N . PHE A 1 88 ? -9.146 -5.626 4.268 1.00 98.31 88 PHE A N 1
ATOM 625 C CA . PHE A 1 88 ? -10.225 -6.536 3.907 1.00 98.31 88 PHE A CA 1
ATOM 626 C C . PHE A 1 88 ? -10.130 -7.858 4.672 1.00 98.31 88 PHE A C 1
ATOM 628 O O . PHE A 1 88 ? -11.112 -8.280 5.281 1.00 98.31 88 PHE A O 1
ATOM 635 N N . ALA A 1 89 ? -8.951 -8.473 4.720 1.00 97.81 89 ALA A N 1
ATOM 636 C CA . ALA A 1 89 ? -8.742 -9.708 5.462 1.00 97.81 89 ALA A CA 1
ATOM 637 C C . ALA A 1 89 ? -8.966 -9.535 6.970 1.00 97.81 89 ALA A C 1
ATOM 639 O O . ALA A 1 89 ? -9.668 -10.337 7.582 1.00 97.81 89 ALA A O 1
ATOM 640 N N . MET A 1 90 ? -8.484 -8.434 7.553 1.00 97.75 90 MET A N 1
ATOM 641 C CA . MET A 1 90 ? -8.751 -8.086 8.953 1.00 97.75 90 MET A CA 1
ATOM 642 C C . MET A 1 90 ? -10.245 -7.872 9.221 1.00 97.75 90 MET A C 1
ATOM 644 O O . MET A 1 90 ? -10.737 -8.192 10.303 1.00 97.75 90 MET A O 1
ATOM 648 N N . THR A 1 91 ? -10.991 -7.370 8.233 1.00 97.44 91 THR A N 1
ATOM 649 C CA . THR A 1 91 ? -12.454 -7.236 8.317 1.00 97.44 91 THR A CA 1
ATOM 650 C C . THR A 1 91 ? -13.128 -8.607 8.307 1.00 97.44 91 THR A C 1
ATOM 652 O O . THR A 1 91 ? -13.996 -8.863 9.138 1.00 97.44 91 THR A O 1
ATOM 655 N N . LEU A 1 92 ? -12.709 -9.511 7.413 1.00 97.19 92 LEU A N 1
ATOM 656 C CA . LEU A 1 92 ? -13.214 -10.888 7.355 1.00 97.19 92 LEU A CA 1
ATOM 657 C C . LEU A 1 92 ? -12.894 -11.685 8.627 1.00 97.19 92 LEU A C 1
ATOM 659 O O . LEU A 1 92 ? -13.730 -12.458 9.086 1.00 97.19 92 LEU A O 1
ATOM 663 N N . GLY A 1 93 ? -11.717 -11.463 9.216 1.00 96.69 93 GLY A N 1
ATOM 664 C CA . GLY A 1 93 ? -11.316 -12.039 10.501 1.00 96.69 93 GLY A CA 1
ATOM 665 C C . GLY A 1 93 ? -12.024 -11.428 11.716 1.00 96.69 93 GLY A C 1
ATOM 666 O O . GLY A 1 93 ? -11.841 -11.906 12.831 1.00 96.69 93 GLY A O 1
ATOM 667 N N . GLY A 1 94 ? -12.837 -10.380 11.532 1.00 94.44 94 GLY A N 1
ATOM 668 C CA . GLY A 1 94 ? -13.569 -9.715 12.613 1.00 94.44 94 GLY A CA 1
ATOM 669 C C . GLY A 1 94 ? -12.719 -8.785 13.487 1.00 94.44 94 GLY A C 1
ATOM 670 O O . GLY A 1 94 ? -13.162 -8.392 14.564 1.00 94.44 94 GLY A O 1
ATOM 671 N N . HIS A 1 95 ? -11.518 -8.408 13.040 1.00 94.62 95 HIS A N 1
ATOM 672 C CA . HIS A 1 95 ? -10.601 -7.537 13.783 1.00 94.62 95 HIS A CA 1
ATOM 673 C C . HIS A 1 95 ? -10.913 -6.043 13.623 1.00 94.62 95 HIS A C 1
ATOM 675 O O . HIS A 1 95 ? -10.567 -5.244 14.491 1.00 94.62 95 HIS A O 1
ATOM 681 N N . ILE A 1 96 ? -11.580 -5.652 12.533 1.00 94.00 96 ILE A N 1
ATOM 682 C CA . ILE A 1 96 ? -12.005 -4.272 12.274 1.00 94.00 96 ILE A CA 1
ATOM 683 C C . ILE A 1 96 ? -13.462 -4.255 11.785 1.00 94.00 96 ILE A C 1
ATOM 685 O O . ILE A 1 96 ? -13.833 -5.060 10.928 1.00 94.00 96 ILE A O 1
ATOM 689 N N . PRO A 1 97 ? -14.325 -3.359 12.300 1.00 93.50 97 PRO A N 1
ATOM 690 C CA . PRO A 1 97 ? -15.695 -3.262 11.812 1.00 93.50 97 PRO A CA 1
ATOM 691 C C . PRO A 1 97 ? -15.728 -2.655 10.402 1.00 93.50 97 PRO A C 1
ATOM 693 O O . PRO A 1 97 ? -14.976 -1.725 10.101 1.00 93.50 97 PRO A O 1
ATOM 696 N N . ILE A 1 98 ? -16.655 -3.126 9.559 1.00 95.19 98 ILE A N 1
ATOM 697 C CA . ILE A 1 98 ? -16.789 -2.713 8.146 1.00 95.19 98 ILE A CA 1
ATOM 698 C C . ILE A 1 98 ? -16.787 -1.181 7.959 1.00 95.19 98 ILE A C 1
ATOM 700 O O . ILE A 1 98 ? -16.061 -0.704 7.088 1.00 95.19 98 ILE A O 1
ATOM 704 N N . PRO A 1 99 ? -17.513 -0.370 8.760 1.00 94.25 99 PRO A N 1
ATOM 705 C CA . PRO A 1 99 ? -17.457 1.084 8.611 1.00 94.25 99 PRO A CA 1
ATOM 706 C C . PRO A 1 99 ? -16.045 1.665 8.784 1.00 94.25 99 PRO A C 1
ATOM 708 O O . PRO A 1 99 ? -15.652 2.537 8.014 1.00 94.25 99 PRO A O 1
ATOM 711 N N . ASN A 1 100 ? -15.250 1.156 9.734 1.00 95.06 100 ASN A N 1
ATOM 712 C CA . ASN A 1 100 ? -13.857 1.583 9.891 1.00 95.06 100 ASN A CA 1
ATOM 713 C C . ASN A 1 100 ? -12.995 1.120 8.716 1.00 95.06 100 ASN A C 1
ATOM 715 O O . ASN A 1 100 ? -12.161 1.892 8.256 1.00 95.06 100 ASN A O 1
ATOM 719 N N . ALA A 1 101 ? -13.213 -0.097 8.214 1.00 97.38 101 ALA A N 1
ATOM 720 C CA . ALA A 1 101 ? -12.496 -0.611 7.049 1.00 97.38 101 ALA A CA 1
ATOM 721 C C . ALA A 1 101 ? -12.677 0.294 5.819 1.00 97.38 101 ALA A C 1
ATOM 723 O O . ALA A 1 101 ? -11.707 0.595 5.127 1.00 97.38 101 ALA A O 1
ATOM 724 N N . VAL A 1 102 ? -13.889 0.819 5.601 1.00 97.62 102 VAL A N 1
ATOM 725 C CA . VAL A 1 102 ? -14.161 1.784 4.522 1.00 97.62 102 VAL A CA 1
ATOM 726 C C . VAL A 1 102 ? -13.340 3.066 4.691 1.00 97.62 102 VAL A C 1
ATOM 728 O O . VAL A 1 102 ? -12.753 3.544 3.722 1.00 97.62 102 VAL A O 1
ATOM 731 N N . PHE A 1 103 ? -13.240 3.612 5.906 1.00 97.88 103 PHE A N 1
ATOM 732 C CA . PHE A 1 103 ? -12.405 4.793 6.156 1.00 97.88 103 PHE A CA 1
ATOM 733 C C . PHE A 1 103 ? -10.907 4.508 5.992 1.00 97.88 103 PHE A C 1
ATOM 735 O O . PHE A 1 103 ? -10.191 5.355 5.463 1.00 97.88 103 PHE A O 1
ATOM 742 N N . TYR A 1 104 ? -10.440 3.311 6.362 1.00 98.56 104 TYR A N 1
ATOM 743 C CA . TYR A 1 104 ? -9.065 2.871 6.103 1.00 98.56 104 TYR A CA 1
ATOM 744 C C . TYR A 1 104 ? -8.781 2.834 4.600 1.00 98.56 104 TYR A C 1
ATOM 746 O O . TYR A 1 104 ? -7.793 3.417 4.159 1.00 98.56 104 TYR A O 1
ATOM 754 N N . TRP A 1 105 ? -9.673 2.242 3.799 1.00 98.75 105 TRP A N 1
ATOM 755 C CA . TRP A 1 105 ? -9.535 2.218 2.340 1.00 98.75 105 TRP A CA 1
ATOM 756 C C . TRP A 1 105 ? -9.481 3.621 1.742 1.00 98.75 105 TRP A C 1
ATOM 758 O O . TRP A 1 105 ? -8.608 3.903 0.925 1.00 98.75 105 TRP A O 1
ATOM 768 N N . ILE A 1 106 ? -10.361 4.528 2.177 1.00 98.62 106 ILE A N 1
ATOM 769 C CA . ILE A 1 106 ? -10.342 5.922 1.717 1.00 98.62 106 ILE A CA 1
ATOM 770 C C . ILE A 1 106 ? -9.001 6.582 2.067 1.00 98.62 106 ILE A C 1
ATOM 772 O O . ILE A 1 106 ? -8.369 7.167 1.187 1.00 98.62 106 ILE A O 1
ATOM 776 N N . SER A 1 107 ? -8.529 6.450 3.312 1.00 98.56 107 SER A N 1
ATOM 777 C CA . SER A 1 107 ? -7.227 6.978 3.737 1.00 98.56 107 SER A CA 1
ATOM 778 C C . SER A 1 107 ? -6.074 6.426 2.899 1.00 98.56 107 SER A C 1
ATOM 780 O O . SER A 1 107 ? -5.256 7.199 2.403 1.00 98.56 107 SER A O 1
ATOM 782 N N . GLN A 1 108 ? -6.027 5.109 2.696 1.00 98.81 108 GLN A N 1
ATOM 783 C CA . GLN A 1 108 ? -4.982 4.427 1.929 1.00 98.81 108 GLN A CA 1
ATOM 784 C C . GLN A 1 108 ? -4.978 4.878 0.458 1.00 98.81 108 GLN A C 1
ATOM 786 O O . GLN A 1 108 ? -3.923 5.198 -0.093 1.00 98.81 108 GLN A O 1
ATOM 791 N N . MET A 1 109 ? -6.149 4.983 -0.182 1.00 98.75 109 MET A N 1
ATOM 792 C CA . MET A 1 109 ? -6.251 5.417 -1.582 1.00 98.75 109 MET A CA 1
ATOM 793 C C . MET A 1 109 ? -5.904 6.899 -1.767 1.00 98.75 109 MET A C 1
ATOM 795 O O . MET A 1 109 ? -5.212 7.257 -2.727 1.00 98.75 109 MET A O 1
ATOM 799 N N . LEU A 1 110 ? -6.332 7.768 -0.845 1.00 98.81 110 LEU A N 1
ATOM 800 C CA . LEU A 1 110 ? -5.960 9.185 -0.869 1.00 98.81 110 LEU A CA 1
ATOM 801 C C . LEU A 1 110 ? -4.452 9.360 -0.671 1.00 98.81 110 LEU A C 1
ATOM 803 O O . LEU A 1 110 ? -3.822 10.114 -1.410 1.00 98.81 110 LEU A O 1
ATOM 807 N N . ALA A 1 111 ? -3.861 8.629 0.271 1.00 98.75 111 ALA A N 1
ATOM 808 C CA . ALA A 1 111 ? -2.429 8.654 0.528 1.00 98.75 111 ALA A CA 1
ATOM 809 C C . ALA A 1 111 ? -1.604 8.210 -0.686 1.00 98.75 111 ALA A C 1
ATOM 811 O O . ALA A 1 111 ? -0.683 8.920 -1.093 1.00 98.75 111 ALA A O 1
ATOM 812 N N . ALA A 1 112 ? -1.971 7.087 -1.314 1.00 98.56 112 ALA A N 1
ATOM 813 C CA . ALA A 1 112 ? -1.317 6.595 -2.526 1.00 98.56 112 ALA A CA 1
ATOM 814 C C . ALA A 1 112 ? -1.404 7.608 -3.683 1.00 98.56 112 ALA A C 1
ATOM 816 O O . ALA A 1 112 ? -0.433 7.824 -4.418 1.00 98.56 112 ALA A O 1
ATOM 817 N N . THR A 1 113 ? -2.554 8.279 -3.809 1.00 98.38 113 THR A N 1
ATOM 818 C CA . THR A 1 113 ? -2.776 9.333 -4.806 1.00 98.38 113 THR A CA 1
ATOM 819 C C . THR A 1 113 ? -1.882 10.544 -4.536 1.00 98.38 113 THR A C 1
ATOM 821 O O . THR A 1 113 ? -1.175 10.991 -5.439 1.00 98.38 113 THR A O 1
ATOM 824 N N . PHE A 1 114 ? -1.846 11.053 -3.301 1.00 98.38 114 PHE A N 1
ATOM 825 C CA . PHE A 1 114 ? -1.000 12.196 -2.945 1.00 98.38 114 PHE A CA 1
ATOM 826 C C . PHE A 1 114 ? 0.492 11.893 -3.077 1.00 98.38 114 PHE A C 1
ATOM 828 O O . PHE A 1 114 ? 1.230 12.732 -3.591 1.00 98.38 114 PHE A O 1
ATOM 835 N N . ALA A 1 115 ? 0.935 10.696 -2.686 1.00 98.38 115 ALA A N 1
ATOM 836 C CA . ALA A 1 115 ? 2.314 10.257 -2.875 1.00 98.38 115 ALA A CA 1
ATOM 837 C C . ALA A 1 115 ? 2.698 10.258 -4.363 1.00 98.38 115 ALA A C 1
ATOM 839 O O . ALA A 1 115 ? 3.724 10.819 -4.743 1.00 98.38 115 ALA A O 1
ATOM 840 N N . SER A 1 116 ? 1.834 9.707 -5.219 1.00 97.31 116 SER A N 1
ATOM 841 C CA . SER A 1 116 ? 2.053 9.659 -6.670 1.00 97.31 116 SER A CA 1
ATOM 842 C C . SER A 1 116 ? 2.058 11.050 -7.314 1.00 97.31 116 SER A C 1
ATOM 844 O O . SER A 1 116 ? 2.882 11.329 -8.186 1.00 97.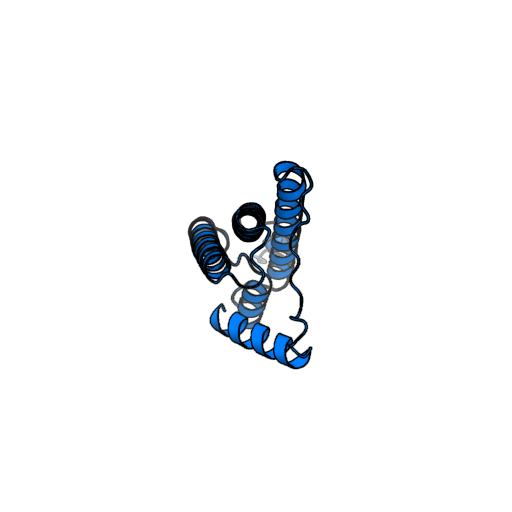31 116 SER A O 1
ATOM 846 N N . LEU A 1 117 ? 1.169 11.950 -6.877 1.00 96.38 117 LEU A N 1
ATOM 847 C CA . LEU A 1 117 ? 1.142 13.339 -7.345 1.00 96.38 117 LEU A CA 1
ATOM 848 C C . LEU A 1 117 ? 2.406 14.095 -6.930 1.00 96.38 117 LEU A C 1
ATOM 850 O O . LEU A 1 117 ? 3.004 14.776 -7.762 1.00 96.38 117 LEU A O 1
ATOM 854 N N . LEU A 1 118 ? 2.845 13.942 -5.677 1.00 96.75 118 LEU A N 1
ATOM 855 C CA . LEU A 1 118 ? 4.072 14.572 -5.205 1.00 96.75 118 LEU A CA 1
ATOM 856 C C . LEU A 1 118 ? 5.294 14.034 -5.952 1.00 96.75 118 LEU A C 1
ATOM 858 O O . LEU A 1 118 ? 6.134 14.823 -6.375 1.00 96.75 118 LEU A O 1
ATOM 862 N N . LEU A 1 119 ? 5.370 12.721 -6.188 1.00 96.75 119 LEU A N 1
ATOM 863 C CA . LEU A 1 119 ? 6.425 12.127 -7.008 1.00 96.75 119 LEU A CA 1
ATOM 864 C C . LEU A 1 119 ? 6.425 12.690 -8.426 1.00 96.75 119 LEU A C 1
ATOM 866 O O . LEU A 1 119 ? 7.493 12.983 -8.953 1.00 96.75 119 LEU A O 1
ATOM 870 N N . ARG A 1 120 ? 5.256 12.893 -9.042 1.00 94.44 120 ARG A N 1
ATOM 871 C CA . ARG A 1 120 ? 5.163 13.458 -10.397 1.00 94.44 120 ARG A CA 1
ATOM 872 C C . ARG A 1 120 ? 5.754 14.866 -10.461 1.00 94.44 120 ARG A C 1
ATOM 874 O O . ARG A 1 120 ? 6.405 15.210 -11.444 1.00 94.44 120 ARG A O 1
ATOM 881 N N . LEU A 1 121 ? 5.546 15.660 -9.412 1.00 94.06 121 LEU A N 1
ATOM 882 C CA . LEU A 1 121 ? 6.133 16.993 -9.281 1.00 94.06 121 LEU A CA 1
ATOM 883 C C . LEU A 1 121 ? 7.642 16.920 -8.996 1.00 94.06 121 LEU A C 1
ATOM 885 O O . LEU A 1 121 ? 8.424 17.593 -9.660 1.00 94.06 121 LEU A O 1
ATOM 889 N N . ALA A 1 122 ? 8.055 16.076 -8.048 1.00 93.31 122 ALA A N 1
ATOM 890 C CA . ALA A 1 122 ? 9.442 15.968 -7.593 1.00 93.31 122 ALA A CA 1
ATOM 891 C C . ALA A 1 122 ? 10.383 15.347 -8.637 1.00 93.31 122 ALA A C 1
ATOM 893 O O . ALA A 1 122 ? 11.556 15.697 -8.705 1.00 93.31 122 ALA A O 1
ATOM 894 N N . SER A 1 123 ? 9.872 14.449 -9.478 1.00 90.31 123 SER A N 1
ATOM 895 C CA . SER A 1 123 ? 10.640 13.763 -10.522 1.00 90.31 123 SER A CA 1
ATOM 896 C C . SER A 1 123 ? 10.644 14.511 -11.859 1.00 90.31 123 SER A C 1
ATOM 898 O O . SER A 1 123 ? 10.802 13.894 -12.905 1.00 90.31 123 SER A O 1
ATOM 900 N N . ALA A 1 124 ? 10.442 15.834 -11.859 1.00 86.44 124 ALA A N 1
ATOM 901 C CA . ALA A 1 124 ? 10.434 16.665 -13.069 1.00 86.44 124 ALA A CA 1
ATOM 902 C C . ALA A 1 124 ? 9.489 16.141 -14.176 1.00 86.44 124 ALA A C 1
ATOM 904 O O . ALA A 1 124 ? 9.816 16.162 -15.362 1.00 86.44 124 ALA A O 1
ATOM 905 N N . GLY A 1 125 ? 8.307 15.645 -13.791 1.00 80.50 125 GLY A N 1
ATOM 906 C CA . GLY A 1 125 ? 7.294 15.165 -14.731 1.00 80.50 125 GLY A CA 1
ATOM 907 C C . GLY A 1 125 ? 7.535 13.762 -15.289 1.00 80.50 125 GLY A C 1
ATOM 908 O O . GLY A 1 125 ? 6.829 13.366 -16.219 1.00 80.50 125 GLY A O 1
ATOM 909 N N . GLN A 1 126 ? 8.479 12.993 -14.733 1.00 86.88 126 GLN A N 1
ATOM 910 C CA . GLN A 1 126 ? 8.643 11.583 -15.086 1.00 86.88 126 GLN A CA 1
ATOM 911 C C . GLN A 1 126 ? 7.324 10.814 -14.937 1.00 86.88 126 GLN A C 1
ATOM 913 O O . GLN A 1 126 ? 6.526 11.042 -14.023 1.00 86.88 126 GLN A O 1
ATOM 918 N N . ALA A 1 127 ? 7.093 9.871 -15.852 1.00 89.06 127 ALA A N 1
ATOM 919 C CA . ALA A 1 127 ? 5.893 9.047 -15.819 1.00 89.06 127 ALA A CA 1
ATOM 920 C C . ALA A 1 127 ? 5.877 8.185 -14.550 1.00 89.06 127 ALA A C 1
ATOM 922 O O . ALA A 1 127 ? 6.835 7.445 -14.298 1.00 89.06 127 ALA A O 1
ATOM 923 N N . ILE A 1 128 ? 4.779 8.251 -13.796 1.00 93.31 128 ILE A N 1
ATOM 924 C CA . ILE A 1 128 ? 4.552 7.392 -12.633 1.00 93.31 128 ILE A CA 1
ATOM 925 C C . ILE A 1 128 ? 4.357 5.951 -13.127 1.00 93.31 128 ILE A C 1
ATOM 927 O O . ILE A 1 128 ? 3.440 5.714 -13.920 1.00 93.31 128 ILE A O 1
ATOM 931 N N . PRO A 1 129 ? 5.220 4.997 -12.724 1.00 90.81 129 PRO A N 1
ATOM 932 C CA . PRO A 1 129 ? 5.048 3.594 -13.070 1.00 90.81 129 PRO A CA 1
ATOM 933 C C . PRO A 1 129 ? 3.683 3.090 -12.603 1.00 90.81 129 PRO A C 1
ATOM 935 O O . PRO A 1 129 ? 3.262 3.363 -11.481 1.00 90.81 129 PRO A O 1
ATOM 938 N N . THR A 1 130 ? 2.998 2.350 -13.468 1.00 92.38 130 THR A N 1
ATOM 939 C CA . THR A 1 130 ? 1.732 1.686 -13.144 1.00 92.38 130 THR A CA 1
ATOM 940 C C . THR A 1 130 ? 1.928 0.183 -13.204 1.00 92.38 130 THR A C 1
ATOM 942 O O . THR A 1 130 ? 2.658 -0.295 -14.073 1.00 92.38 130 THR A O 1
ATOM 945 N N . THR A 1 131 ? 1.271 -0.561 -12.316 1.00 92.06 131 THR A N 1
ATOM 946 C CA . THR A 1 131 ? 1.265 -2.026 -12.362 1.00 92.06 1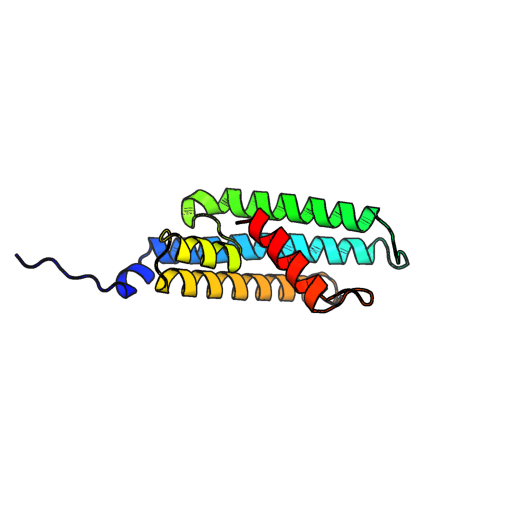31 THR A CA 1
ATOM 947 C C . THR A 1 131 ? 0.537 -2.492 -13.619 1.00 92.06 131 THR A C 1
ATOM 949 O O . THR A 1 131 ? -0.562 -2.023 -13.923 1.00 92.06 131 THR A O 1
ATOM 952 N N . ARG A 1 132 ? 1.170 -3.385 -14.385 1.00 92.00 132 ARG A N 1
ATOM 953 C CA . ARG A 1 132 ? 0.639 -3.941 -15.637 1.00 92.00 132 ARG A CA 1
ATOM 954 C C . ARG A 1 132 ? 0.966 -5.421 -15.692 1.00 92.00 132 ARG A C 1
ATOM 956 O O . ARG A 1 132 ? 1.989 -5.846 -15.165 1.00 92.00 132 ARG A O 1
ATOM 963 N N . ILE A 1 133 ? 0.130 -6.176 -16.387 1.00 93.00 133 ILE A N 1
ATOM 964 C CA . ILE A 1 133 ? 0.437 -7.564 -16.719 1.00 93.00 133 ILE A CA 1
ATOM 965 C C . ILE A 1 133 ? 1.550 -7.559 -17.773 1.00 93.00 133 ILE A C 1
ATOM 967 O O . ILE A 1 133 ? 1.483 -6.792 -18.736 1.00 93.00 133 ILE A O 1
ATOM 971 N N . ALA A 1 134 ? 2.590 -8.368 -17.558 1.00 90.12 134 ALA A N 1
ATOM 972 C CA . ALA A 1 134 ? 3.683 -8.524 -18.514 1.00 90.12 134 ALA A CA 1
ATOM 973 C C . ALA A 1 134 ? 3.150 -9.021 -19.868 1.00 90.12 134 ALA A C 1
ATOM 975 O O . ALA A 1 134 ? 2.198 -9.797 -19.903 1.00 90.12 134 ALA A O 1
ATOM 976 N N . ALA A 1 135 ? 3.772 -8.599 -20.974 1.00 89.75 135 ALA A N 1
ATOM 977 C CA . ALA A 1 135 ? 3.313 -8.947 -22.324 1.00 89.75 135 ALA A CA 1
ATOM 978 C C . ALA A 1 135 ? 3.244 -10.469 -22.560 1.00 89.75 135 ALA A C 1
ATOM 980 O O . ALA A 1 135 ? 2.337 -10.943 -23.240 1.00 89.75 135 ALA A O 1
ATOM 981 N N . ASP A 1 136 ? 4.150 -11.222 -21.931 1.00 91.50 136 ASP A N 1
ATOM 982 C CA . ASP A 1 136 ? 4.238 -12.683 -22.032 1.00 91.50 136 ASP A CA 1
ATOM 983 C C . ASP A 1 136 ? 3.382 -13.425 -20.985 1.00 91.50 136 ASP A C 1
ATOM 985 O O . ASP A 1 136 ? 3.453 -14.649 -20.868 1.00 91.50 136 ASP A O 1
ATOM 989 N N . MET A 1 137 ? 2.571 -12.709 -20.196 1.00 93.56 137 MET A N 1
ATOM 990 C CA . MET A 1 137 ? 1.732 -13.278 -19.140 1.00 93.56 137 MET A CA 1
ATOM 991 C C . MET A 1 137 ? 0.244 -13.100 -19.450 1.00 93.56 137 MET A C 1
ATOM 993 O O . MET A 1 137 ? -0.227 -12.025 -19.813 1.00 93.56 137 MET A O 1
ATOM 997 N N . THR A 1 138 ? -0.533 -14.169 -19.261 1.00 96.00 138 THR A N 1
ATOM 998 C CA . THR A 1 138 ? -1.992 -14.102 -19.411 1.00 96.00 138 THR A CA 1
ATOM 999 C C . THR A 1 138 ? -2.636 -13.342 -18.251 1.00 96.00 138 THR A C 1
ATOM 1001 O O . THR A 1 138 ? -2.098 -13.288 -17.143 1.00 96.00 138 THR A O 1
ATOM 1004 N N . GLY A 1 139 ? -3.850 -12.826 -18.475 1.00 94.69 139 GLY A N 1
ATOM 1005 C CA . GLY A 1 139 ? -4.657 -12.210 -17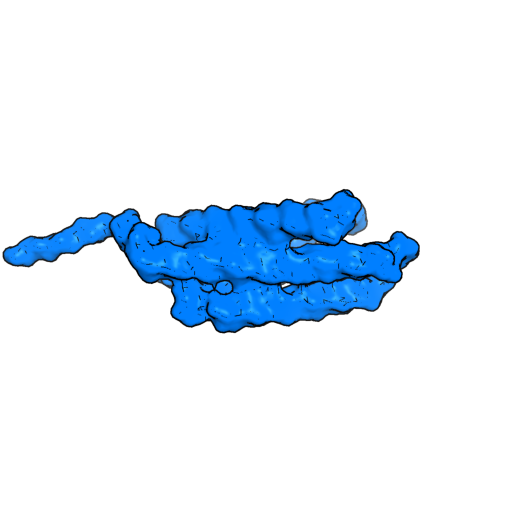.417 1.00 94.69 139 GLY A CA 1
ATOM 1006 C C . GLY A 1 139 ? -4.864 -13.128 -16.207 1.00 94.69 139 GLY A C 1
ATOM 1007 O O . GLY A 1 139 ? -4.722 -12.702 -15.064 1.00 94.69 139 GLY A O 1
ATOM 1008 N N . PHE A 1 140 ? -5.127 -14.412 -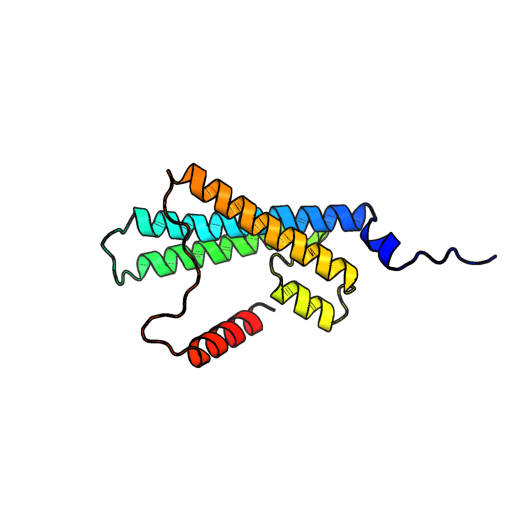16.466 1.00 95.69 140 PHE A N 1
ATOM 1009 C CA . PHE A 1 140 ? -5.273 -15.425 -15.423 1.00 95.69 140 PHE A CA 1
ATOM 1010 C C . PHE A 1 140 ? -3.964 -15.667 -14.661 1.00 95.69 140 PHE A C 1
ATOM 1012 O O . PHE A 1 140 ? -3.979 -15.723 -13.435 1.00 95.69 140 PHE A O 1
ATOM 1019 N N . GLY A 1 141 ? -2.829 -15.751 -15.365 1.00 95.38 141 GLY A N 1
ATOM 1020 C CA . GLY A 1 141 ? -1.515 -15.899 -14.734 1.00 95.38 141 GLY A CA 1
ATOM 1021 C C . GLY A 1 141 ? -1.191 -14.742 -13.787 1.00 95.38 141 GLY A C 1
ATOM 1022 O O . GLY A 1 141 ? -0.778 -14.979 -12.654 1.00 95.38 141 GLY A O 1
ATOM 1023 N N . GLY A 1 142 ? -1.475 -13.505 -14.209 1.00 95.25 142 GLY A N 1
ATOM 1024 C CA . GLY A 1 142 ? -1.341 -12.327 -13.350 1.00 95.25 142 GLY A CA 1
ATOM 1025 C C . GLY A 1 142 ? -2.237 -12.391 -12.112 1.00 95.25 142 GLY A C 1
ATOM 1026 O O . GLY A 1 142 ? -1.771 -12.134 -11.008 1.00 95.25 142 GLY A O 1
ATOM 1027 N N . ALA A 1 143 ? -3.497 -12.807 -12.268 1.00 95.69 143 ALA A N 1
ATOM 1028 C CA . ALA A 1 143 ? -4.418 -12.952 -11.141 1.00 95.69 143 ALA A CA 1
ATOM 1029 C C . ALA A 1 143 ? -3.950 -14.009 -10.125 1.00 95.69 143 ALA A C 1
ATOM 1031 O O . ALA A 1 143 ? -4.034 -13.779 -8.919 1.00 95.69 143 ALA A O 1
ATOM 1032 N N . VAL A 1 144 ? -3.429 -15.150 -10.592 1.00 96.69 144 VAL A N 1
ATOM 1033 C CA . VAL A 1 144 ? -2.865 -16.190 -9.716 1.00 96.69 144 VAL A CA 1
ATOM 1034 C C . VAL A 1 144 ? -1.648 -15.658 -8.963 1.00 96.69 144 VAL A C 1
ATOM 1036 O O . VAL A 1 144 ? -1.563 -15.853 -7.752 1.00 96.69 144 VAL A O 1
ATOM 1039 N N . LEU A 1 145 ? -0.741 -14.957 -9.651 1.00 95.75 145 LEU A N 1
ATOM 1040 C CA . LEU A 1 145 ? 0.448 -14.372 -9.031 1.00 95.75 145 LEU A CA 1
ATOM 1041 C C . LEU A 1 145 ? 0.066 -13.405 -7.903 1.00 95.75 145 LEU A C 1
ATOM 1043 O O . LEU A 1 145 ? 0.500 -13.603 -6.772 1.00 95.75 145 LEU A O 1
ATOM 1047 N N . GLU A 1 146 ? -0.792 -12.424 -8.196 1.00 96.50 146 GLU A N 1
ATOM 1048 C CA . GLU A 1 146 ? -1.264 -11.431 -7.220 1.00 96.50 146 GLU A CA 1
ATOM 1049 C C . GLU A 1 146 ? -2.011 -12.084 -6.049 1.00 96.50 146 GLU A C 1
ATOM 1051 O O . GLU A 1 146 ? -1.875 -11.657 -4.904 1.00 96.50 146 GLU A O 1
ATOM 1056 N N . THR A 1 147 ? -2.767 -13.156 -6.307 1.00 96.44 147 THR A N 1
ATOM 1057 C CA . THR A 1 147 ? -3.462 -13.906 -5.250 1.00 96.44 147 THR A CA 1
ATOM 1058 C C . THR A 1 147 ? -2.468 -14.559 -4.293 1.00 96.44 147 THR A C 1
ATOM 1060 O O . THR A 1 147 ? -2.612 -14.427 -3.081 1.00 96.44 147 THR A O 1
ATOM 1063 N N . VAL A 1 148 ? -1.449 -15.250 -4.812 1.00 97.69 148 VAL A N 1
ATOM 1064 C CA . VAL A 1 148 ? -0.465 -15.971 -3.987 1.00 97.69 148 VAL A CA 1
ATOM 1065 C C . VAL A 1 148 ? 0.422 -15.003 -3.200 1.00 97.69 148 VAL A C 1
ATOM 1067 O O . VAL A 1 148 ? 0.678 -15.224 -2.014 1.00 97.69 148 VAL A O 1
ATOM 1070 N N . THR A 1 149 ? 0.876 -13.914 -3.824 1.00 96.25 149 THR A N 1
ATOM 1071 C CA . THR A 1 149 ? 1.711 -12.914 -3.144 1.00 96.25 149 THR A CA 1
ATOM 1072 C C . THR A 1 149 ? 0.919 -12.144 -2.092 1.00 96.25 149 THR A C 1
ATOM 1074 O O . THR A 1 149 ? 1.415 -11.956 -0.983 1.00 96.25 149 THR A O 1
ATOM 1077 N N . THR A 1 150 ? -0.334 -11.776 -2.378 1.00 97.19 150 THR A N 1
ATOM 1078 C CA . THR A 1 150 ? -1.212 -11.123 -1.394 1.00 97.19 150 THR A CA 1
ATOM 1079 C C . THR A 1 150 ? -1.577 -12.067 -0.252 1.00 97.19 150 THR A C 1
ATOM 1081 O O . THR A 1 150 ? -1.574 -11.644 0.897 1.00 97.19 150 THR A O 1
ATOM 1084 N N . PHE A 1 151 ? -1.823 -13.352 -0.528 1.00 96.69 151 PHE A N 1
ATOM 1085 C CA . PHE A 1 151 ? -2.049 -14.356 0.517 1.00 96.69 151 PHE A CA 1
ATOM 1086 C C . PHE A 1 151 ? -0.844 -14.504 1.453 1.00 96.69 151 PHE A C 1
ATOM 1088 O O . PHE A 1 151 ? -1.018 -14.759 2.632 1.00 96.69 151 PHE A O 1
ATOM 1095 N N . THR A 1 152 ? 0.378 -14.340 0.942 1.00 96.31 152 THR A N 1
ATOM 1096 C CA . THR A 1 152 ? 1.595 -14.399 1.771 1.00 96.31 152 THR A CA 1
ATOM 1097 C C . THR A 1 152 ? 1.765 -13.148 2.640 1.00 96.31 152 THR A C 1
ATOM 1099 O O . THR A 1 152 ? 2.383 -13.211 3.698 1.00 96.31 152 THR A O 1
ATOM 1102 N N . LEU A 1 153 ? 1.260 -12.002 2.175 1.00 94.88 153 LEU A N 1
ATOM 1103 C CA . LEU A 1 153 ? 1.340 -10.721 2.877 1.00 94.88 153 LEU A CA 1
ATOM 1104 C C . LEU A 1 153 ? 0.353 -10.616 4.052 1.00 94.88 153 LEU A C 1
ATOM 1106 O O . LEU A 1 153 ? 0.658 -9.937 5.031 1.00 94.88 153 LEU A O 1
ATOM 1110 N N . VAL A 1 154 ? -0.833 -11.207 3.897 1.00 92.31 154 VAL A N 1
ATOM 1111 C CA . VAL A 1 154 ? -1.976 -11.126 4.822 1.00 92.31 154 VAL A CA 1
ATOM 1112 C C . VAL A 1 154 ? -1.888 -12.194 5.904 1.00 92.31 154 VAL A C 1
ATOM 1114 O O . VAL A 1 154 ? -2.113 -11.830 7.078 1.00 92.31 154 VAL A O 1
#

Sequence (154 aa):
MASITHTPFSQCISPIALRSYLAEFLSTFIFVFSAVGSSISARMLTPDATSDSSALIATAVAQGFALSAAVFISGEVSGGHVNPAVTFAMTLGGHIPIPNAVFYWISQMLAATFASLLLRLASAGQAIPTTRIAADMTGFGGAVLETVTTFTLV

Organism: Dioscorea cayennensis subsp. rotundata (NCBI:txid55577)

Mean predicted aligned error: 5.24 Å

Radius of gyration: 18.34 Å; Cα contacts (8 Å, |Δi|>4): 146; chains: 1; bounding box: 51×33×56 Å

Solvent-accessible surface area (backbone atoms only — not comparable to full-atom values): 8350 Å² total; per-residue (Å²): 136,83,78,84,79,74,51,80,67,61,55,54,70,28,74,64,41,50,50,15,34,49,33,30,18,53,23,14,20,53,21,42,33,43,33,52,45,40,48,48,50,40,45,72,77,41,78,84,54,92,78,51,65,66,50,55,50,53,28,51,52,45,32,52,52,28,44,51,50,24,28,65,78,14,33,92,62,50,63,30,54,60,40,60,68,42,38,48,52,36,35,76,73,67,77,41,59,66,74,50,42,54,48,42,40,51,24,30,53,52,17,39,48,51,22,52,52,50,46,29,63,73,53,77,64,47,81,77,88,71,94,73,76,54,93,93,47,53,74,65,56,47,52,52,51,54,50,55,54,49,62,72,73,96

InterPro domains:
  IPR000425 Major intrinsic protein [PF00230] (17-154)
  IPR000425 Major intrinsic protein [PR00783] (19-38)
  IPR000425 Major intrinsic protein [PR00783] (63-87)
  IPR000425 Major intrinsic protein [PR00783] (100-119)
  IPR000425 Major intrinsic protein [PR00783] (145-154)
  IPR022357 Major intrinsic protein, conserved site [PS00221] (81-89)
  IPR023271 Aquaporin-like [G3DSA:1.20.1080.10] (2-154)
  IPR023271 Aquaporin-like [SSF81338] (13-154)
  IPR034294 Aquaporin transporter [PTHR45665] (10-154)

pLDDT: mean 91.71, std 11.66, range [39.84, 98.81]

Foldseek 3Di:
DDDDPDDPVNVCPDPLNVQLLVLLLVLLLQLLLQLQVLLLVLCVVCVPCPDDVVSVVSSVVSNVVSLVVSCVSNCVRNVRQSDLLSLVVCCVVVNDPPVSSVSSVVSSVVSNVVSQVVSCVVVVNPDRDDDDADPPDDPVRVVVVCVVVSVVVD

Secondary structure (DSSP, 8-state):
-------HHHHHTSHHHHHHHHHHHHHHHHHHHHHHHHHHHHHHH-TT-TT-HHHHHHHHHHHHHHHHHHHHHHHHHH----SHHHHHHHHHTTSS-HHHHHHHHHHHHHHHHHHHHHHHHHTTTPPPP-----TTS-HHHHHHHHHHHHHHH-